Protein AF-A0A948RCA6-F1 (afdb_monomer)

Foldseek 3Di:
DDPVLVVVVVVVCCVVVNDDPADAPQCLLLLLLLVLLQPPFDNVLSVQLSVQLCVVQVDLVSLLPDDLVVSLVSSVSSPPSSVSSVLSNQQQVVCCVVPVDRDLQVLLVDDLVVQLVVQVVRRPQDNLSSLSSCVRNSVHPFDRDDPVNVVVCCVSVQDDPPQDSNNCRVSVD

Structure (mmCIF, N/CA/C/O backbone):
data_AF-A0A948RCA6-F1
#
_entry.id   AF-A0A948RCA6-F1
#
loop_
_atom_site.group_PDB
_atom_site.id
_atom_site.type_symbol
_atom_site.label_atom_id
_atom_site.label_alt_id
_atom_site.label_comp_id
_atom_site.label_asym_id
_atom_site.label_entity_id
_atom_site.label_seq_id
_atom_site.pdbx_PDB_ins_code
_atom_site.Cartn_x
_atom_site.Cartn_y
_atom_site.Cartn_z
_atom_site.occupancy
_atom_site.B_iso_or_equiv
_atom_site.auth_seq_id
_atom_site.auth_comp_id
_atom_site.auth_asym_id
_atom_site.auth_atom_id
_atom_site.pdbx_PDB_model_num
ATOM 1 N N . MET A 1 1 ? 12.976 3.803 -25.195 1.00 70.69 1 MET A N 1
ATOM 2 C CA . MET A 1 1 ? 13.597 2.462 -25.137 1.00 70.69 1 MET A CA 1
ATOM 3 C C . MET A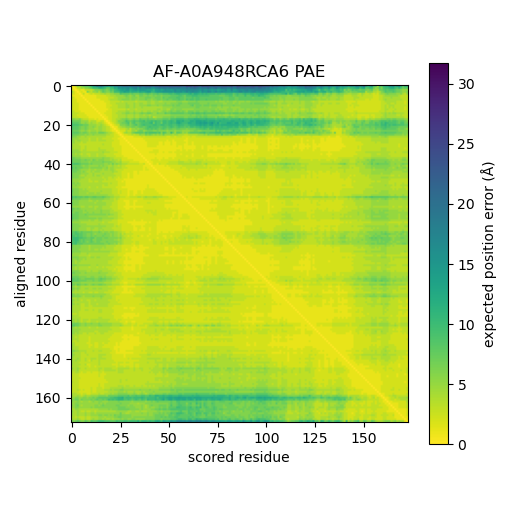 1 1 ? 12.570 1.443 -25.614 1.00 70.69 1 MET A C 1
ATOM 5 O O . MET A 1 1 ? 11.414 1.594 -25.249 1.00 70.69 1 MET A O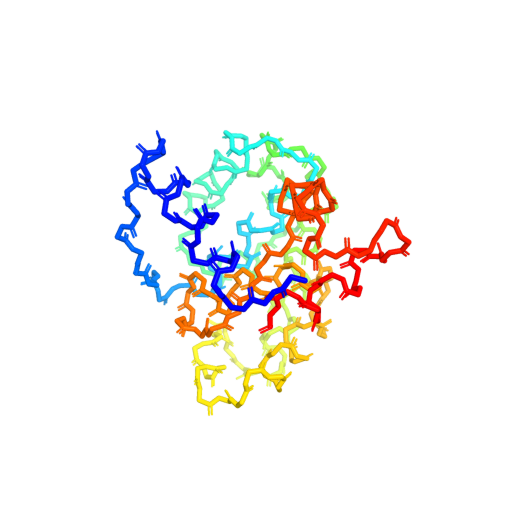 1
ATOM 9 N N . GLY A 1 2 ? 12.940 0.493 -26.478 1.00 80.44 2 GLY A N 1
ATOM 10 C CA . GLY A 1 2 ? 12.022 -0.557 -26.953 1.00 80.44 2 GLY A CA 1
ATOM 11 C C . GLY A 1 2 ? 12.010 -1.789 -26.039 1.00 80.44 2 GLY A C 1
ATOM 12 O O . GLY A 1 2 ? 12.817 -1.871 -25.114 1.00 80.44 2 GLY A O 1
ATOM 13 N N . LYS A 1 3 ? 11.144 -2.767 -26.335 1.00 80.06 3 LYS A N 1
ATOM 14 C CA . LYS A 1 3 ? 10.971 -4.010 -25.554 1.00 80.06 3 LYS A CA 1
ATOM 15 C C . LYS A 1 3 ? 12.291 -4.751 -25.277 1.00 80.06 3 LYS A C 1
ATOM 17 O O . LYS A 1 3 ? 12.555 -5.106 -24.136 1.00 80.06 3 LYS A O 1
ATOM 22 N N . ALA A 1 4 ? 13.166 -4.852 -26.279 1.00 82.38 4 ALA A N 1
ATOM 23 C CA . ALA A 1 4 ? 14.487 -5.473 -26.140 1.00 82.38 4 ALA A CA 1
ATOM 24 C C . ALA A 1 4 ? 15.379 -4.796 -25.077 1.00 82.38 4 ALA A C 1
ATOM 26 O O . ALA A 1 4 ? 16.152 -5.458 -24.396 1.00 82.38 4 ALA A O 1
ATOM 27 N N . GLY A 1 5 ? 15.260 -3.475 -24.892 1.00 89.44 5 GLY A N 1
ATOM 28 C CA . GLY A 1 5 ? 16.010 -2.764 -23.852 1.00 89.44 5 GLY A CA 1
ATOM 29 C C . GLY A 1 5 ? 15.507 -3.081 -22.441 1.00 89.44 5 GLY A C 1
ATOM 30 O O . GLY A 1 5 ? 16.306 -3.201 -21.518 1.00 89.44 5 GLY A O 1
ATOM 31 N N . ILE A 1 6 ? 14.195 -3.275 -22.283 1.00 90.75 6 ILE A N 1
ATOM 32 C CA . ILE A 1 6 ? 13.590 -3.680 -21.007 1.00 90.75 6 ILE A CA 1
ATOM 33 C C . ILE A 1 6 ? 14.028 -5.101 -20.644 1.00 90.75 6 ILE A C 1
ATOM 35 O O . ILE A 1 6 ? 14.404 -5.342 -19.502 1.00 90.75 6 ILE A O 1
ATOM 39 N N . GLU A 1 7 ? 14.046 -6.021 -21.608 1.00 92.69 7 GLU A N 1
ATOM 40 C CA . GLU A 1 7 ? 14.495 -7.404 -21.394 1.00 92.69 7 GLU A CA 1
ATOM 41 C C . GLU A 1 7 ? 15.950 -7.469 -20.904 1.00 92.69 7 GLU A C 1
ATOM 43 O O . GLU A 1 7 ? 16.247 -8.218 -19.976 1.00 92.69 7 GLU A O 1
ATOM 48 N N . ILE A 1 8 ? 16.838 -6.621 -21.439 1.00 94.94 8 ILE A N 1
ATOM 49 C CA . ILE A 1 8 ? 18.228 -6.504 -20.965 1.00 94.94 8 ILE A CA 1
ATOM 50 C C . ILE A 1 8 ? 18.280 -6.010 -19.514 1.00 94.94 8 ILE A C 1
ATOM 52 O O . ILE A 1 8 ? 19.022 -6.560 -18.702 1.00 94.94 8 ILE A O 1
ATOM 56 N N . ILE A 1 9 ? 17.489 -4.987 -19.173 1.00 93.88 9 ILE A N 1
ATOM 57 C CA . ILE A 1 9 ? 17.425 -4.457 -17.803 1.00 93.88 9 ILE A CA 1
ATOM 58 C C . ILE A 1 9 ? 16.924 -5.536 -16.840 1.00 93.88 9 ILE A C 1
ATOM 60 O O . ILE A 1 9 ? 17.528 -5.742 -15.790 1.00 93.88 9 ILE A O 1
ATOM 64 N N . LEU A 1 10 ? 15.850 -6.244 -17.195 1.00 92.69 10 LEU A N 1
ATOM 65 C CA . LEU A 1 10 ? 15.296 -7.316 -16.371 1.00 92.69 10 LEU A CA 1
ATOM 66 C C . LEU A 1 10 ? 16.299 -8.457 -16.186 1.00 92.69 10 LEU A C 1
ATOM 68 O O . LEU A 1 10 ? 16.499 -8.898 -15.058 1.00 92.69 10 LEU A O 1
ATOM 72 N N . ALA A 1 11 ? 16.976 -8.889 -17.253 1.00 94.88 11 ALA A N 1
ATOM 73 C CA . ALA A 1 11 ? 18.007 -9.921 -17.172 1.00 94.88 11 ALA A CA 1
ATOM 74 C C . ALA A 1 11 ? 19.168 -9.503 -16.255 1.00 94.88 11 ALA A C 1
ATOM 76 O O . ALA A 1 11 ? 19.615 -10.303 -15.436 1.00 94.88 11 ALA A O 1
ATOM 77 N N . ALA A 1 12 ? 19.615 -8.246 -16.338 1.00 95.75 12 ALA A N 1
ATOM 78 C CA . ALA A 1 12 ? 20.656 -7.720 -15.459 1.00 95.75 12 ALA A CA 1
ATOM 79 C C . ALA A 1 12 ? 20.206 -7.673 -13.988 1.00 95.75 12 ALA A C 1
ATOM 81 O O . ALA A 1 12 ? 20.949 -8.095 -13.106 1.00 95.75 12 ALA A O 1
ATOM 82 N N . LEU A 1 13 ? 18.977 -7.216 -13.717 1.00 94.62 13 LEU A N 1
ATOM 83 C CA . LEU A 1 13 ? 18.418 -7.192 -12.361 1.00 94.62 13 LEU A CA 1
ATOM 84 C C . LEU A 1 13 ? 18.268 -8.603 -11.778 1.00 94.62 13 LEU A C 1
ATOM 86 O O . LEU A 1 13 ? 18.592 -8.809 -10.614 1.00 94.62 13 LEU A O 1
ATOM 90 N N . ILE A 1 14 ? 17.806 -9.568 -12.576 1.00 95.25 14 ILE A N 1
ATOM 91 C CA . ILE A 1 14 ? 17.682 -10.973 -12.162 1.00 95.25 14 ILE A CA 1
ATOM 92 C C . ILE A 1 14 ? 19.063 -11.589 -11.913 1.00 95.25 14 ILE A C 1
ATOM 94 O O . ILE A 1 14 ? 19.225 -12.335 -10.952 1.00 95.25 14 ILE A O 1
ATOM 98 N N . GLY A 1 15 ? 20.057 -11.276 -12.748 1.00 97.12 15 GLY A N 1
ATOM 99 C CA . GLY A 1 15 ? 21.429 -11.752 -12.571 1.00 97.12 15 GLY A CA 1
ATOM 100 C C . GLY A 1 15 ? 22.084 -11.240 -11.286 1.00 97.12 15 GLY A C 1
ATOM 101 O O . GLY A 1 15 ? 22.782 -11.999 -10.624 1.00 97.12 15 GLY A O 1
ATOM 102 N N . GLU A 1 16 ? 21.825 -9.983 -10.915 1.00 96.94 16 GLU A N 1
ATOM 103 C CA . GLU A 1 16 ? 22.412 -9.345 -9.728 1.00 96.94 16 GLU A CA 1
ATOM 104 C C . GLU A 1 16 ? 21.657 -9.680 -8.431 1.00 96.94 16 GLU A C 1
ATOM 106 O O . GLU A 1 16 ? 22.264 -9.999 -7.412 1.00 96.94 16 GLU A O 1
ATOM 111 N N . TYR A 1 17 ? 20.322 -9.601 -8.450 1.00 95.19 17 TYR A N 1
ATOM 112 C CA . TYR A 1 17 ? 19.488 -9.713 -7.245 1.00 95.19 17 TYR A CA 1
ATOM 113 C C . TYR A 1 17 ? 18.799 -11.072 -7.092 1.00 95.19 17 TYR A C 1
ATOM 115 O O . TYR A 1 17 ? 18.127 -11.312 -6.086 1.00 95.19 17 TYR A O 1
ATOM 123 N N . GLY A 1 18 ? 18.959 -11.957 -8.075 1.00 94.38 18 GLY A N 1
ATOM 124 C CA . GLY A 1 18 ? 18.250 -13.224 -8.158 1.00 94.38 18 GLY A CA 1
ATOM 125 C C . GLY A 1 18 ? 16.837 -13.082 -8.728 1.00 94.38 18 GLY A C 1
ATOM 126 O O . GLY A 1 18 ? 16.195 -12.028 -8.676 1.00 94.38 18 GLY A O 1
ATOM 127 N N . GLY A 1 19 ? 16.331 -14.188 -9.272 1.00 89.06 19 GLY A N 1
ATOM 128 C CA . GLY A 1 19 ? 14.923 -14.306 -9.635 1.00 89.06 19 GLY A CA 1
ATOM 129 C C . GLY A 1 19 ? 14.037 -14.277 -8.390 1.00 89.06 19 GLY A C 1
ATOM 130 O O . GLY A 1 19 ? 14.377 -14.851 -7.355 1.00 89.06 19 GLY A O 1
ATOM 131 N N . ARG A 1 20 ? 12.886 -13.615 -8.492 1.00 84.62 20 ARG A N 1
ATOM 132 C CA . ARG A 1 20 ? 11.843 -13.636 -7.463 1.00 84.62 20 ARG A CA 1
ATOM 133 C C . ARG A 1 20 ? 10.739 -14.568 -7.940 1.00 84.62 20 ARG A C 1
ATOM 135 O O . ARG A 1 20 ? 10.100 -14.265 -8.943 1.00 84.62 20 ARG A O 1
ATOM 142 N N . ASP A 1 21 ? 10.517 -15.665 -7.225 1.00 85.50 21 ASP A N 1
ATOM 143 C CA . ASP A 1 21 ? 9.271 -16.416 -7.363 1.00 85.50 21 ASP A CA 1
ATOM 144 C C . ASP A 1 21 ? 8.189 -15.634 -6.615 1.00 85.50 21 ASP A C 1
ATOM 146 O O . ASP A 1 21 ? 8.206 -15.535 -5.385 1.00 85.50 21 ASP A O 1
ATOM 150 N N . TRP A 1 22 ? 7.350 -14.933 -7.372 1.00 86.00 22 TRP A N 1
ATOM 151 C CA . TRP A 1 22 ? 6.315 -14.068 -6.830 1.00 86.00 22 TRP A CA 1
ATOM 152 C C . TRP A 1 22 ? 4.958 -14.756 -6.957 1.00 86.00 22 TRP A C 1
ATOM 154 O O . TRP A 1 22 ? 4.572 -15.187 -8.042 1.00 86.00 22 TRP A O 1
ATOM 164 N N . GLN A 1 23 ? 4.224 -14.801 -5.847 1.00 87.44 23 GLN A N 1
ATOM 165 C CA . GLN A 1 23 ? 2.841 -15.257 -5.792 1.00 87.44 23 GLN A CA 1
ATOM 166 C C . GLN A 1 23 ? 2.014 -14.253 -4.983 1.00 87.44 23 GLN A C 1
ATOM 168 O O . GLN A 1 23 ? 2.548 -13.664 -4.035 1.00 87.44 23 GLN A O 1
ATOM 173 N N . PRO A 1 24 ? 0.742 -14.024 -5.350 1.00 90.62 24 PRO A N 1
ATOM 174 C CA . PRO A 1 24 ? -0.137 -13.199 -4.542 1.00 90.62 24 PRO A CA 1
ATOM 175 C C . PRO A 1 24 ? -0.457 -13.887 -3.207 1.00 90.62 24 PRO A C 1
ATOM 177 O O . PRO A 1 24 ? -0.625 -15.103 -3.162 1.00 90.62 24 PRO A O 1
ATOM 180 N N . ASP A 1 25 ? -0.559 -13.110 -2.129 1.00 89.62 25 ASP A N 1
ATOM 181 C CA . ASP A 1 25 ? -0.857 -13.624 -0.779 1.00 89.62 25 ASP A CA 1
ATOM 182 C C . ASP A 1 25 ? -2.358 -13.822 -0.491 1.00 89.62 25 ASP A C 1
ATOM 184 O O . ASP A 1 25 ? -2.722 -14.298 0.582 1.00 89.62 25 ASP A O 1
ATOM 188 N N . ASP A 1 26 ? -3.225 -13.464 -1.444 1.00 92.19 26 ASP A N 1
ATOM 189 C CA . ASP A 1 26 ? -4.688 -13.522 -1.347 1.00 92.19 26 ASP A CA 1
ATOM 190 C C . ASP A 1 26 ? -5.301 -12.775 -0.139 1.00 92.19 26 ASP A C 1
ATOM 192 O O . ASP A 1 26 ? -6.469 -12.992 0.199 1.00 92.19 26 ASP A O 1
ATOM 196 N N . ASP A 1 27 ? -4.568 -11.820 0.451 1.00 96.00 27 ASP A N 1
ATOM 197 C CA . ASP A 1 27 ? -5.024 -10.995 1.578 1.00 96.00 27 ASP A CA 1
ATOM 198 C C . ASP A 1 27 ? -4.942 -9.482 1.276 1.00 96.00 27 ASP A C 1
AT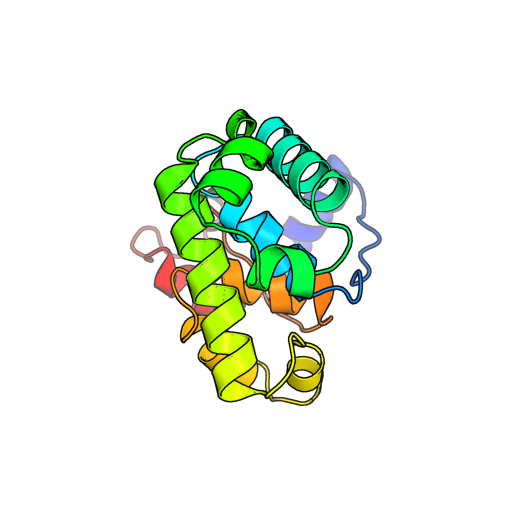OM 200 O O . ASP A 1 27 ? -4.092 -8.739 1.788 1.00 96.00 27 ASP A O 1
ATOM 204 N N . PRO A 1 28 ? -5.860 -8.968 0.436 1.00 97.38 28 PRO A N 1
ATOM 205 C CA . PRO A 1 28 ? -5.830 -7.575 -0.000 1.00 97.38 28 PRO A CA 1
ATOM 206 C C . PRO A 1 28 ? -6.078 -6.560 1.120 1.00 97.38 28 PRO A C 1
ATOM 208 O O . PRO A 1 28 ? -5.641 -5.413 0.996 1.00 97.38 28 PRO A O 1
ATOM 211 N N . LEU A 1 29 ? -6.763 -6.940 2.206 1.00 97.25 29 LEU A N 1
ATOM 212 C CA . LEU A 1 29 ? -6.941 -6.053 3.357 1.00 97.25 29 LEU A CA 1
ATOM 213 C C . LEU A 1 29 ? -5.639 -5.911 4.136 1.00 97.25 29 LEU A C 1
ATOM 215 O O . LEU A 1 29 ? -5.235 -4.779 4.410 1.00 97.25 29 LEU A O 1
ATOM 219 N N . SER A 1 30 ? -4.945 -7.018 4.417 1.00 97.31 30 SER A N 1
ATOM 220 C CA . SER A 1 30 ? -3.616 -6.967 5.027 1.00 97.31 30 SER A CA 1
ATOM 221 C C . SER A 1 30 ? -2.665 -6.110 4.209 1.00 97.31 30 SER A C 1
ATOM 223 O O . SER A 1 30 ? -2.065 -5.187 4.760 1.00 97.31 30 SER A O 1
ATOM 225 N N . THR A 1 31 ? -2.581 -6.319 2.894 1.00 97.12 31 THR A N 1
ATOM 226 C CA . THR A 1 31 ? -1.715 -5.504 2.027 1.00 97.12 31 THR A CA 1
ATOM 227 C C . THR A 1 31 ? -2.100 -4.028 2.038 1.00 97.12 31 THR A C 1
ATOM 229 O O . THR A 1 31 ? -1.228 -3.151 2.092 1.00 97.12 31 THR A O 1
ATOM 232 N N . LEU A 1 32 ? -3.395 -3.709 2.056 1.00 97.81 32 LEU A N 1
ATOM 233 C CA . LEU A 1 32 ? -3.857 -2.327 2.156 1.00 97.81 32 LEU A CA 1
ATOM 234 C C . LEU A 1 32 ? -3.444 -1.674 3.487 1.00 97.81 32 LEU A C 1
ATOM 236 O O . LEU A 1 32 ? -2.938 -0.552 3.504 1.00 97.81 32 LEU A O 1
ATOM 240 N N . ILE A 1 33 ? -3.606 -2.367 4.612 1.00 97.62 33 ILE A N 1
ATOM 241 C CA . ILE A 1 33 ? -3.231 -1.817 5.919 1.00 97.62 33 ILE A CA 1
ATOM 242 C C . ILE A 1 33 ? -1.706 -1.744 6.077 1.00 97.62 33 ILE A C 1
ATOM 244 O O . ILE A 1 33 ? -1.191 -0.717 6.523 1.00 97.62 33 ILE A O 1
ATOM 248 N N . GLN A 1 34 ? -0.958 -2.759 5.636 1.00 96.88 34 GLN A N 1
ATOM 249 C CA . GLN A 1 34 ? 0.511 -2.745 5.627 1.00 96.88 34 GLN A CA 1
ATOM 250 C C . GLN A 1 34 ? 1.065 -1.565 4.824 1.00 96.88 34 GLN A C 1
ATOM 252 O O . GLN A 1 34 ? 1.997 -0.891 5.265 1.00 96.88 34 GLN A O 1
ATOM 257 N N . THR A 1 35 ? 0.469 -1.262 3.669 1.00 95.44 35 THR A N 1
ATOM 258 C CA . THR A 1 35 ? 0.892 -0.129 2.834 1.00 95.44 35 THR A CA 1
ATOM 259 C C . THR A 1 35 ? 0.550 1.228 3.445 1.00 95.44 35 THR A C 1
ATOM 261 O O . THR A 1 35 ? 1.332 2.162 3.278 1.00 95.44 35 THR A O 1
ATOM 264 N N . ILE A 1 36 ? -0.550 1.363 4.196 1.00 95.88 36 ILE A N 1
ATOM 265 C CA . ILE A 1 36 ? -0.815 2.563 5.014 1.00 95.88 36 ILE A CA 1
ATOM 266 C C . ILE A 1 36 ? 0.242 2.689 6.121 1.00 95.88 36 ILE A C 1
ATOM 268 O O . ILE A 1 36 ? 0.809 3.766 6.332 1.00 95.88 36 ILE A O 1
ATOM 272 N N . LEU A 1 37 ? 0.553 1.586 6.807 1.00 96.94 37 LEU A N 1
ATOM 273 C CA . LEU A 1 37 ? 1.548 1.561 7.878 1.00 96.94 37 LEU A CA 1
ATOM 274 C C . LEU A 1 37 ? 2.961 1.869 7.373 1.00 96.94 37 LEU A C 1
ATOM 276 O O . LEU A 1 37 ? 3.715 2.522 8.096 1.00 96.94 37 LEU A O 1
ATOM 280 N N . SER A 1 38 ? 3.297 1.491 6.136 1.00 94.62 38 SER A N 1
ATOM 281 C CA . SER A 1 38 ? 4.598 1.754 5.509 1.00 94.62 38 SER A CA 1
ATOM 282 C C . SER A 1 38 ? 4.825 3.219 5.119 1.00 94.62 38 SER A C 1
ATOM 284 O O . SER A 1 38 ? 5.945 3.601 4.789 1.00 94.62 38 SER A O 1
ATOM 286 N N . GLN A 1 39 ? 3.793 4.068 5.129 1.00 91.50 39 GLN A N 1
ATOM 287 C CA . GLN A 1 39 ? 3.946 5.474 4.750 1.00 91.50 39 GLN A CA 1
ATOM 288 C C . GLN A 1 39 ? 4.830 6.210 5.766 1.00 91.50 39 GLN A C 1
ATOM 290 O O . GLN A 1 39 ? 4.545 6.209 6.967 1.00 91.50 39 GLN A O 1
ATOM 295 N N . ASN A 1 40 ? 5.889 6.865 5.279 1.00 91.88 40 ASN A N 1
ATOM 296 C CA . ASN A 1 40 ? 6.839 7.640 6.089 1.00 91.88 40 ASN A CA 1
ATOM 297 C C . ASN A 1 40 ? 7.416 6.857 7.283 1.00 91.88 40 ASN A C 1
ATOM 299 O O . ASN A 1 40 ? 7.554 7.395 8.380 1.00 91.88 40 ASN A O 1
ATOM 303 N N . THR A 1 41 ? 7.710 5.571 7.092 1.00 93.88 41 THR A N 1
ATOM 304 C CA . THR A 1 41 ? 8.365 4.735 8.104 1.00 93.88 41 THR A CA 1
ATOM 305 C C . THR A 1 41 ? 9.268 3.704 7.433 1.00 93.88 41 THR A C 1
ATOM 307 O O . THR A 1 41 ? 9.177 3.498 6.225 1.00 93.88 41 THR A O 1
ATOM 310 N N . SER A 1 42 ? 10.163 3.080 8.196 1.00 94.44 42 SER A N 1
ATOM 311 C CA . SER A 1 42 ? 11.016 2.007 7.676 1.00 94.44 42 SER A CA 1
ATOM 312 C C . SER A 1 42 ? 10.257 0.685 7.578 1.00 94.44 42 SER A C 1
ATOM 314 O O . SER A 1 42 ? 9.383 0.414 8.400 1.00 94.44 42 SER A O 1
ATOM 316 N N . ASP A 1 43 ? 10.652 -0.181 6.645 1.00 92.94 43 ASP A N 1
ATOM 317 C CA . ASP A 1 43 ? 10.040 -1.508 6.466 1.00 92.94 43 ASP A CA 1
ATOM 318 C C . ASP A 1 43 ? 10.051 -2.344 7.757 1.00 92.94 43 ASP A C 1
ATOM 320 O O . ASP A 1 43 ? 9.087 -3.027 8.095 1.00 92.94 43 ASP A O 1
ATOM 324 N N . THR A 1 44 ? 11.126 -2.243 8.544 1.00 96.44 44 THR A N 1
ATOM 325 C CA . THR A 1 44 ? 11.219 -2.912 9.848 1.00 96.44 44 THR A CA 1
ATOM 326 C C . THR A 1 44 ? 10.144 -2.425 10.819 1.00 96.44 44 THR A C 1
ATOM 328 O O . THR A 1 44 ? 9.553 -3.228 11.541 1.00 96.44 44 THR A O 1
ATOM 331 N N . ASN A 1 45 ? 9.889 -1.117 10.860 1.00 97.50 45 ASN A N 1
ATOM 332 C CA . ASN A 1 45 ? 8.921 -0.530 11.781 1.00 97.50 45 ASN A CA 1
ATOM 333 C C . ASN A 1 45 ? 7.481 -0.724 11.308 1.00 97.50 45 ASN A C 1
ATOM 335 O O . ASN A 1 45 ? 6.618 -0.992 12.141 1.00 97.50 45 ASN A O 1
ATOM 339 N N . SER A 1 46 ? 7.213 -0.639 10.002 1.00 97.12 46 SER A N 1
ATOM 340 C CA . SER A 1 46 ? 5.883 -0.932 9.455 1.00 97.12 46 SER A CA 1
ATOM 341 C C . SER A 1 46 ? 5.488 -2.382 9.705 1.00 97.12 46 SER A C 1
ATOM 343 O O . SER A 1 46 ? 4.378 -2.626 10.171 1.00 97.12 46 SER A O 1
ATOM 345 N N . ARG A 1 47 ? 6.412 -3.331 9.495 1.00 97.62 47 ARG A N 1
ATOM 346 C CA . ARG A 1 47 ? 6.183 -4.748 9.791 1.00 97.62 47 ARG A CA 1
ATOM 347 C C . ARG A 1 47 ? 5.887 -4.976 11.272 1.00 97.62 47 ARG A C 1
ATOM 349 O O . ARG A 1 47 ? 4.874 -5.583 11.595 1.00 97.62 47 ARG A O 1
ATOM 356 N N . ARG A 1 48 ? 6.707 -4.427 12.178 1.00 98.19 48 ARG A N 1
ATOM 357 C CA . ARG A 1 48 ? 6.458 -4.524 13.631 1.00 98.19 48 ARG A CA 1
ATOM 358 C C . ARG A 1 48 ? 5.118 -3.909 14.036 1.00 98.19 48 ARG A C 1
ATOM 360 O O . ARG A 1 48 ? 4.453 -4.432 14.923 1.00 98.19 48 ARG A O 1
ATOM 367 N N . ALA A 1 49 ? 4.733 -2.787 13.427 1.00 98.44 49 ALA A N 1
ATOM 368 C CA . ALA A 1 49 ? 3.450 -2.144 13.694 1.00 98.44 49 ALA A CA 1
ATOM 369 C C . ALA A 1 49 ? 2.278 -3.017 13.230 1.00 98.44 49 ALA A C 1
ATOM 371 O O . ALA A 1 49 ? 1.298 -3.145 13.956 1.00 98.44 49 ALA A O 1
ATOM 372 N N . PHE A 1 50 ? 2.392 -3.642 12.057 1.00 98.38 50 PHE A N 1
ATOM 373 C CA . PHE A 1 50 ? 1.382 -4.559 11.540 1.00 98.38 50 PHE A CA 1
ATOM 374 C C . PHE A 1 50 ? 1.253 -5.819 12.406 1.00 98.38 50 PHE A C 1
ATOM 376 O O . PHE A 1 50 ? 0.150 -6.165 12.815 1.00 98.38 50 PHE A O 1
ATOM 383 N N . GLU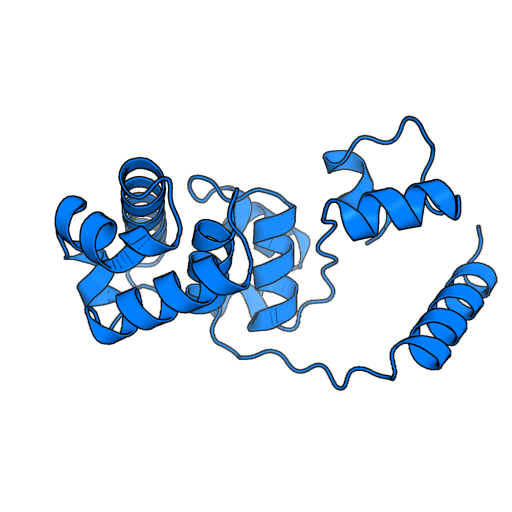 A 1 51 ? 2.374 -6.454 12.758 1.00 98.38 51 GLU A N 1
ATOM 384 C CA . GLU A 1 51 ? 2.402 -7.620 13.654 1.00 98.38 51 GLU A CA 1
ATOM 385 C C . GLU A 1 51 ? 1.742 -7.300 15.004 1.00 98.38 51 GLU A C 1
ATOM 387 O O . GLU A 1 51 ? 0.908 -8.062 15.488 1.00 98.38 51 GLU A O 1
ATOM 392 N N . SER A 1 52 ? 2.054 -6.139 15.589 1.00 98.50 52 SER A N 1
ATOM 393 C CA . SER A 1 52 ? 1.450 -5.695 16.849 1.00 98.50 52 SER A CA 1
ATOM 394 C C . SER A 1 52 ? -0.042 -5.376 16.718 1.00 98.50 52 SER A C 1
ATOM 396 O O . SER A 1 52 ? -0.803 -5.658 17.645 1.00 98.50 52 SER A O 1
ATOM 398 N N . LEU A 1 53 ? -0.470 -4.794 15.591 1.00 98.62 53 LEU A N 1
ATOM 399 C CA . LEU A 1 53 ? -1.883 -4.544 15.304 1.00 98.62 53 LEU A CA 1
ATOM 400 C C . LEU A 1 53 ? -2.654 -5.867 15.272 1.00 98.62 53 LEU A C 1
ATOM 402 O O . LEU A 1 53 ? -3.618 -6.011 16.016 1.00 98.62 53 LEU A O 1
ATOM 406 N N . MET A 1 54 ? -2.188 -6.840 14.485 1.00 98.25 54 MET A N 1
ATOM 407 C CA . MET A 1 54 ? -2.866 -8.132 14.319 1.00 98.25 54 MET A CA 1
ATOM 408 C C . MET A 1 54 ? -2.799 -9.014 15.572 1.00 98.25 54 MET A C 1
ATOM 410 O O . MET A 1 54 ? -3.714 -9.788 15.829 1.00 98.25 54 MET A O 1
ATOM 414 N N . ALA A 1 55 ? -1.756 -8.876 16.396 1.00 98.31 55 ALA A N 1
ATOM 415 C CA . ALA A 1 55 ? -1.697 -9.537 17.700 1.00 98.31 55 ALA A CA 1
ATOM 416 C C . ALA A 1 55 ? -2.699 -8.945 18.707 1.00 98.31 55 ALA A C 1
ATOM 418 O O . ALA A 1 55 ? -3.180 -9.655 19.587 1.00 98.31 55 ALA A O 1
ATOM 419 N N . THR A 1 56 ? -3.005 -7.648 18.589 1.00 98.44 56 THR A N 1
ATOM 420 C CA . THR A 1 56 ? -3.980 -6.961 19.452 1.00 98.44 56 THR A CA 1
ATOM 421 C C . THR A 1 56 ? -5.415 -7.172 18.961 1.00 98.44 56 THR A C 1
ATOM 423 O O . THR A 1 56 ? -6.328 -7.302 19.771 1.00 98.44 56 THR A O 1
ATOM 426 N N . PHE A 1 57 ? -5.607 -7.211 17.641 1.00 98.31 57 PHE A N 1
ATOM 427 C CA . PHE A 1 57 ? -6.897 -7.319 16.963 1.00 98.31 57 PHE A CA 1
ATOM 428 C C . PHE A 1 57 ? -6.840 -8.467 15.942 1.00 98.31 57 PHE A C 1
ATOM 430 O O . PHE A 1 57 ? -6.431 -8.249 14.798 1.00 98.31 57 PHE A O 1
ATOM 437 N N . PRO A 1 58 ? -7.205 -9.696 16.348 1.00 95.44 58 PRO A N 1
ATOM 438 C CA . PRO A 1 58 ? -7.057 -10.878 15.501 1.00 95.44 58 PRO A CA 1
ATOM 439 C C . PRO A 1 58 ? -7.916 -10.862 14.230 1.00 95.44 58 PRO A C 1
ATOM 441 O O . PRO A 1 58 ? -7.551 -11.519 13.256 1.00 95.44 58 PRO A O 1
ATOM 444 N N . ALA A 1 59 ? -9.034 -10.127 14.217 1.00 97.06 59 ALA A N 1
ATOM 445 C CA . ALA A 1 59 ? -9.880 -9.953 13.041 1.00 97.06 59 ALA A CA 1
ATOM 446 C C . ALA A 1 59 ? -9.980 -8.486 12.592 1.00 97.06 59 ALA A C 1
ATOM 448 O O . ALA A 1 59 ? -9.910 -7.547 13.386 1.00 97.06 59 ALA A O 1
ATOM 449 N N . TRP A 1 60 ? -10.228 -8.275 11.296 1.00 97.94 60 TRP A N 1
ATOM 450 C CA . TRP A 1 60 ? -10.438 -6.931 10.748 1.00 97.94 60 TRP A CA 1
ATOM 451 C C . TRP A 1 60 ? -11.660 -6.229 11.340 1.00 97.94 60 TRP A C 1
ATOM 453 O O . TRP A 1 60 ? -11.626 -5.011 11.514 1.00 97.94 60 TRP A O 1
ATOM 463 N N . ASP A 1 61 ? -12.702 -6.981 11.703 1.00 97.50 61 ASP A N 1
ATOM 464 C CA . ASP A 1 61 ? -13.855 -6.455 12.434 1.00 97.50 61 ASP A CA 1
ATOM 465 C C . ASP A 1 61 ? -13.460 -5.919 13.819 1.00 97.50 61 ASP A C 1
ATOM 467 O O . ASP A 1 61 ? -13.988 -4.894 14.249 1.00 97.50 61 ASP A O 1
ATOM 471 N N . ASP A 1 62 ? -12.480 -6.529 14.494 1.00 98.25 62 ASP A N 1
ATOM 472 C CA . ASP A 1 62 ? -11.976 -6.030 15.778 1.00 98.25 62 ASP A CA 1
ATOM 473 C C . ASP A 1 62 ? -11.296 -4.668 15.591 1.00 98.25 62 ASP A C 1
ATOM 475 O O . ASP A 1 62 ? -11.586 -3.722 16.323 1.00 98.25 62 ASP A O 1
ATOM 479 N N . VAL A 1 63 ? -10.461 -4.522 14.553 1.00 98.31 63 VAL A N 1
ATOM 480 C CA . VAL A 1 63 ? -9.844 -3.231 14.192 1.00 98.31 63 VAL A CA 1
ATOM 481 C C . VAL A 1 63 ? -10.917 -2.206 13.810 1.00 98.31 63 VAL A C 1
ATOM 483 O O . VAL A 1 63 ? -10.863 -1.045 14.222 1.00 98.31 63 VAL A O 1
ATOM 486 N N . ALA A 1 64 ? -11.915 -2.622 13.028 1.00 97.31 64 ALA A N 1
ATOM 487 C CA . ALA A 1 64 ? -12.999 -1.760 12.577 1.00 97.31 64 ALA A CA 1
ATOM 488 C C . ALA A 1 64 ? -13.917 -1.313 13.719 1.00 97.31 64 ALA A C 1
ATOM 490 O O . ALA A 1 64 ? -14.500 -0.236 13.609 1.00 97.31 64 ALA A O 1
ATOM 491 N N . ASN A 1 65 ? -13.993 -2.054 14.827 1.00 97.31 65 ASN A N 1
ATOM 492 C CA . ASN A 1 65 ? -14.761 -1.698 16.023 1.00 97.31 65 ASN A CA 1
ATOM 493 C C . ASN A 1 65 ? -13.924 -0.971 17.090 1.00 97.31 65 ASN A C 1
ATOM 495 O O . ASN A 1 65 ? -14.470 -0.150 17.819 1.00 97.31 65 ASN A O 1
ATOM 499 N N . ALA A 1 66 ? -12.605 -1.167 17.124 1.00 98.06 66 ALA A N 1
ATOM 500 C CA . ALA A 1 66 ? -11.707 -0.566 18.112 1.00 98.06 66 ALA A CA 1
ATOM 501 C C . ALA A 1 66 ? -11.657 0.969 18.070 1.00 98.06 66 ALA A C 1
ATOM 503 O O . ALA A 1 66 ? -11.703 1.590 17.005 1.00 98.06 66 ALA A O 1
ATOM 504 N N . GLU A 1 67 ? -11.474 1.603 19.224 1.00 97.94 67 GLU A N 1
ATOM 505 C CA . GLU A 1 67 ? -11.277 3.050 19.290 1.00 97.94 67 GLU A CA 1
ATOM 506 C C . GLU A 1 67 ? -9.970 3.460 18.600 1.00 97.94 67 GLU A C 1
ATOM 508 O O . GLU A 1 67 ? -8.945 2.777 18.692 1.00 97.94 67 GLU A O 1
ATOM 513 N N . VAL A 1 68 ? -9.968 4.628 17.948 1.00 98.00 68 VAL A N 1
ATOM 514 C CA . VAL A 1 68 ? -8.799 5.136 17.200 1.00 98.00 68 VAL A CA 1
ATOM 515 C C . VAL A 1 68 ? -7.543 5.191 18.081 1.00 98.00 68 VAL A C 1
ATOM 517 O O . VAL A 1 68 ? -6.445 4.886 17.613 1.00 98.00 68 VAL A O 1
ATOM 520 N N . GLY A 1 69 ? -7.702 5.514 19.369 1.00 98.25 69 GLY A N 1
ATOM 521 C CA . GLY A 1 69 ? -6.608 5.530 20.343 1.00 98.25 69 GLY A CA 1
ATOM 522 C C . GLY A 1 69 ? -6.019 4.146 20.646 1.00 98.25 69 GLY A C 1
ATOM 523 O O . GLY A 1 69 ? -4.809 4.031 20.835 1.00 98.25 69 GLY A O 1
ATOM 524 N N . GLN A 1 70 ? -6.832 3.084 20.636 1.00 98.44 70 GLN A N 1
ATOM 525 C CA . GLN A 1 70 ? -6.349 1.711 20.832 1.00 98.44 70 GLN A CA 1
ATOM 526 C C . GLN A 1 70 ? -5.534 1.249 19.619 1.00 98.44 70 GLN A C 1
ATOM 528 O O . GLN A 1 70 ? -4.439 0.705 19.773 1.00 98.44 70 GLN A O 1
ATOM 533 N N . ILE A 1 71 ? -6.016 1.559 18.410 1.00 98.69 71 ILE A N 1
ATOM 534 C CA . ILE A 1 71 ? -5.272 1.313 17.170 1.00 98.69 71 ILE A CA 1
ATOM 535 C C . ILE A 1 71 ? -3.944 2.079 17.213 1.00 98.69 71 ILE A C 1
ATOM 537 O O . ILE A 1 71 ? -2.890 1.469 17.044 1.00 98.69 71 ILE A O 1
ATOM 541 N N . ALA A 1 72 ? -3.969 3.384 17.518 1.00 98.56 72 ALA A N 1
ATOM 542 C CA . ALA A 1 72 ? -2.772 4.227 17.607 1.00 98.56 72 ALA A CA 1
ATOM 543 C C . ALA A 1 72 ? -1.736 3.678 18.602 1.00 98.56 72 ALA A C 1
ATOM 545 O O . ALA A 1 72 ? -0.536 3.680 18.314 1.00 98.56 72 ALA A O 1
ATOM 546 N N . ALA A 1 73 ? -2.191 3.172 19.753 1.00 98.31 73 ALA A N 1
ATOM 547 C CA . ALA A 1 73 ? -1.326 2.549 20.746 1.00 98.31 73 ALA A CA 1
ATOM 548 C C . ALA A 1 73 ? -0.648 1.278 20.207 1.00 98.31 73 ALA A C 1
ATOM 550 O O . ALA A 1 73 ? 0.563 1.132 20.381 1.00 98.31 73 ALA A O 1
ATOM 551 N N . SER A 1 74 ? -1.392 0.412 19.509 1.00 98.38 74 SER A N 1
ATOM 552 C CA . SER A 1 74 ? -0.862 -0.840 18.944 1.00 98.38 74 SER A CA 1
ATOM 553 C C . SER A 1 74 ? 0.153 -0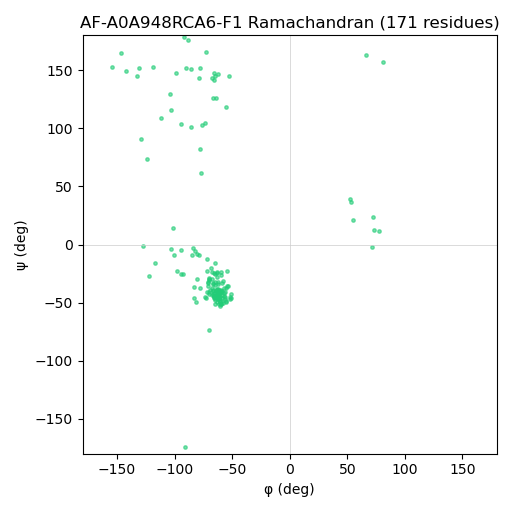.624 17.812 1.00 98.38 74 SER A C 1
ATOM 555 O O . SER A 1 74 ? 1.086 -1.406 17.665 1.00 98.38 74 SER A O 1
ATOM 557 N N . ILE A 1 75 ? 0.043 0.471 17.050 1.00 98.38 75 ILE A N 1
ATOM 558 C CA . ILE A 1 75 ? 0.916 0.751 15.892 1.00 98.38 75 ILE A CA 1
ATOM 559 C C . ILE A 1 75 ? 2.028 1.761 16.188 1.00 98.38 75 ILE A C 1
ATOM 561 O O . ILE A 1 75 ? 2.657 2.285 15.265 1.00 98.38 75 ILE A O 1
ATOM 565 N N . ARG A 1 76 ? 2.288 2.062 17.467 1.00 96.81 76 ARG A N 1
ATOM 566 C CA . ARG A 1 76 ? 3.210 3.132 17.890 1.00 96.81 76 ARG A CA 1
ATOM 567 C C . ARG A 1 76 ? 4.604 3.020 17.262 1.00 96.81 76 ARG A C 1
ATOM 569 O O . ARG A 1 76 ? 5.205 4.039 16.926 1.00 96.81 76 ARG A O 1
ATOM 576 N N . SER A 1 77 ? 5.099 1.798 17.063 1.00 96.44 77 SER A N 1
ATOM 577 C CA . SER A 1 77 ? 6.395 1.514 16.429 1.00 96.44 77 SER A CA 1
ATOM 578 C C . SER A 1 77 ? 6.509 2.046 14.994 1.00 96.44 77 SER A C 1
ATOM 580 O O . SER A 1 77 ? 7.610 2.369 14.556 1.00 96.44 77 SER A O 1
ATOM 582 N N . GLY A 1 78 ? 5.390 2.193 14.279 1.00 95.19 78 GLY A N 1
ATOM 583 C CA . GLY A 1 78 ? 5.337 2.688 12.903 1.00 95.19 78 GLY A CA 1
ATOM 584 C C . GLY A 1 78 ? 5.411 4.212 12.766 1.00 95.19 78 GLY A C 1
ATOM 585 O O . GLY A 1 78 ? 5.534 4.698 11.637 1.00 95.19 78 GLY A O 1
ATOM 586 N N . GLY A 1 79 ? 5.341 4.964 13.873 1.00 95.25 79 GLY A N 1
ATOM 587 C CA . GLY A 1 79 ? 5.291 6.430 13.879 1.00 95.25 79 GLY A CA 1
ATOM 588 C C . GLY A 1 79 ? 4.004 7.002 13.268 1.00 95.25 79 GLY A C 1
ATOM 589 O O . GLY A 1 79 ? 3.276 6.312 12.556 1.00 95.25 79 GLY A O 1
ATOM 590 N N . LEU A 1 80 ? 3.717 8.283 13.536 1.00 95.75 80 LEU A N 1
ATOM 591 C CA . LEU A 1 80 ? 2.495 8.969 13.073 1.00 95.75 80 LEU A CA 1
ATOM 592 C C . LEU A 1 80 ? 1.201 8.218 13.455 1.00 95.75 80 LEU A C 1
ATOM 594 O O . LEU A 1 80 ? 0.253 8.173 12.669 1.00 95.75 80 LEU A O 1
ATOM 598 N N . GLY A 1 81 ? 1.187 7.610 14.648 1.00 95.12 81 GLY A N 1
ATOM 599 C CA . GLY A 1 81 ? 0.125 6.710 15.109 1.00 95.12 81 GLY A CA 1
ATOM 600 C C . GLY A 1 81 ? -1.267 7.319 14.988 1.00 95.12 81 GLY A C 1
ATOM 601 O O . GLY A 1 81 ? -2.129 6.687 14.394 1.00 95.12 81 GLY A O 1
ATOM 602 N N . ASP A 1 82 ? -1.450 8.565 15.433 1.00 94.56 82 ASP A N 1
ATOM 603 C CA . ASP A 1 82 ? -2.747 9.261 15.403 1.00 94.56 82 ASP A CA 1
ATOM 604 C C . ASP A 1 82 ? -3.285 9.469 13.978 1.00 94.56 82 ASP A C 1
ATOM 606 O O . ASP A 1 82 ? -4.478 9.326 13.714 1.00 94.56 82 ASP A O 1
ATOM 610 N N . ILE A 1 83 ? -2.396 9.772 13.026 1.00 96.31 83 ILE A N 1
ATOM 611 C CA . ILE A 1 83 ? -2.769 9.968 11.619 1.00 96.31 83 ILE A CA 1
ATOM 612 C C . ILE A 1 83 ? -3.092 8.618 10.974 1.00 96.31 83 ILE A C 1
ATOM 614 O O . ILE A 1 83 ? -4.078 8.489 10.244 1.00 96.31 83 ILE A O 1
ATOM 618 N N . LYS A 1 84 ? -2.247 7.608 11.210 1.00 96.69 84 LYS A N 1
ATOM 619 C CA . LYS A 1 84 ? -2.390 6.284 10.595 1.00 96.69 84 LYS A CA 1
ATOM 620 C C . LYS A 1 84 ? -3.597 5.533 11.149 1.00 96.69 84 LYS A C 1
ATOM 622 O O . LYS A 1 84 ? -4.330 4.949 10.361 1.00 96.69 84 LYS A O 1
ATOM 627 N N . SER A 1 85 ? -3.856 5.592 12.453 1.00 97.81 85 SER A N 1
ATOM 628 C CA . SER A 1 85 ? -5.019 4.948 13.072 1.00 97.81 85 SER A CA 1
ATOM 629 C C . SER A 1 85 ? -6.334 5.529 12.553 1.00 97.81 85 SER A C 1
ATOM 631 O O . SER A 1 85 ? -7.222 4.772 12.158 1.00 97.81 85 SER A O 1
ATOM 633 N N . GLY A 1 86 ? -6.431 6.860 12.452 1.00 97.50 86 GLY A N 1
ATOM 634 C CA . GLY A 1 86 ? -7.575 7.529 11.835 1.00 97.50 86 GLY A CA 1
ATOM 635 C C . GLY A 1 86 ? -7.772 7.097 10.380 1.00 97.50 86 GLY A C 1
ATOM 636 O O . GLY A 1 86 ? -8.888 6.768 9.978 1.00 97.50 86 GLY A O 1
ATOM 637 N N . ARG A 1 87 ? -6.683 7.007 9.603 1.00 97.38 87 ARG A N 1
ATOM 638 C CA . ARG A 1 87 ? -6.721 6.537 8.209 1.00 97.38 87 ARG A CA 1
ATOM 639 C C . ARG A 1 87 ? -7.221 5.099 8.087 1.00 97.38 87 ARG A C 1
ATOM 641 O O . ARG A 1 87 ? -8.064 4.826 7.237 1.00 97.38 87 ARG A O 1
ATOM 648 N N . ILE A 1 88 ? -6.710 4.198 8.926 1.00 97.94 88 ILE A N 1
ATOM 649 C CA . ILE A 1 88 ? -7.109 2.785 8.962 1.00 97.94 88 ILE A CA 1
ATOM 650 C C . ILE A 1 88 ? -8.606 2.689 9.257 1.00 97.94 88 ILE A C 1
ATOM 652 O O . ILE A 1 88 ? -9.340 2.079 8.483 1.00 97.94 88 ILE A O 1
ATOM 656 N N . LYS A 1 89 ? -9.081 3.368 10.309 1.00 97.69 89 LYS A N 1
ATOM 657 C CA . LYS A 1 89 ? -10.497 3.365 10.702 1.00 97.69 89 LYS A CA 1
ATOM 658 C C . LYS A 1 89 ? -11.404 3.885 9.581 1.00 97.69 89 LYS A C 1
ATOM 660 O O . LYS A 1 89 ? -12.404 3.251 9.259 1.00 97.69 89 LYS A O 1
ATOM 665 N N . GLN A 1 90 ? -11.038 5.004 8.952 1.00 98.06 90 GLN A N 1
ATOM 666 C CA . GLN A 1 90 ? -11.783 5.571 7.822 1.00 98.06 90 GLN A CA 1
ATOM 667 C C . GLN A 1 90 ? -11.806 4.628 6.614 1.00 98.06 90 GLN A C 1
ATOM 669 O O . GLN A 1 90 ? -12.841 4.476 5.973 1.00 98.06 90 GLN A O 1
ATOM 674 N N . THR A 1 91 ? -10.680 3.977 6.316 1.00 98.06 91 THR A N 1
ATOM 675 C CA . THR A 1 91 ? -10.558 3.035 5.197 1.00 98.06 91 THR A CA 1
ATOM 676 C C . THR A 1 91 ? -11.440 1.809 5.405 1.00 98.06 91 THR A C 1
ATOM 678 O O . THR A 1 91 ? -12.245 1.490 4.533 1.00 98.06 91 THR A O 1
ATOM 681 N N . LEU A 1 92 ? -11.346 1.157 6.568 1.00 97.94 92 LEU A N 1
ATOM 682 C CA . LEU A 1 92 ? -12.178 -0.004 6.899 1.00 97.94 92 LEU A CA 1
ATOM 683 C C . LEU A 1 92 ? -13.665 0.368 6.931 1.00 97.94 92 LEU A C 1
ATOM 685 O O . LEU A 1 92 ? -14.485 -0.333 6.344 1.00 97.94 92 LEU A O 1
ATOM 689 N N . GLY A 1 93 ? -14.008 1.509 7.536 1.00 97.88 93 GLY A N 1
ATOM 690 C CA . GLY A 1 93 ? -15.380 2.015 7.561 1.00 97.88 93 GLY A CA 1
ATOM 691 C C . GLY A 1 93 ? -15.946 2.271 6.163 1.00 97.88 93 GLY A C 1
ATOM 692 O O . GLY A 1 93 ? -17.092 1.920 5.892 1.00 97.88 93 GLY A O 1
ATOM 693 N N . GLU A 1 94 ? -15.147 2.819 5.245 1.00 98.12 94 GLU A N 1
ATOM 694 C CA . GLU A 1 94 ? -15.577 3.067 3.867 1.00 98.12 94 GLU A CA 1
ATOM 695 C C . GLU A 1 94 ? -15.778 1.769 3.071 1.00 98.12 94 GLU A C 1
ATOM 697 O O . GLU A 1 94 ? -16.749 1.651 2.319 1.00 98.12 94 GLU A O 1
ATOM 702 N N . ILE A 1 95 ? -14.912 0.768 3.268 1.00 98.19 95 ILE A N 1
ATOM 703 C CA . ILE A 1 95 ? -15.083 -0.570 2.681 1.00 98.19 95 ILE A CA 1
ATOM 704 C C . ILE A 1 95 ? -16.379 -1.197 3.203 1.00 98.19 95 ILE A C 1
ATOM 706 O O . ILE A 1 95 ? -17.236 -1.585 2.405 1.00 98.19 95 ILE A O 1
ATOM 710 N N . GLN A 1 96 ? -16.564 -1.214 4.526 1.00 97.62 96 GLN A N 1
ATOM 711 C CA . GLN A 1 96 ? -17.760 -1.746 5.177 1.00 97.62 96 GLN A CA 1
ATOM 712 C C . GLN A 1 96 ? -19.029 -1.049 4.672 1.00 97.62 96 GLN A C 1
ATOM 714 O O . GLN A 1 96 ? -20.002 -1.713 4.325 1.00 97.62 96 GLN A O 1
ATOM 719 N N . ARG A 1 97 ? -19.014 0.283 4.544 1.00 97.62 97 ARG A N 1
ATOM 720 C CA . ARG A 1 97 ? -20.148 1.069 4.036 1.00 97.62 97 ARG A CA 1
ATOM 721 C C . ARG A 1 97 ? -20.508 0.716 2.592 1.00 97.62 97 ARG A C 1
ATOM 723 O O . ARG A 1 97 ? -21.685 0.664 2.251 1.00 97.62 97 ARG A O 1
ATOM 730 N N . ARG A 1 98 ? -19.511 0.506 1.729 1.00 97.12 98 ARG A N 1
ATOM 731 C CA . ARG A 1 98 ? -19.719 0.217 0.298 1.00 97.12 98 ARG A CA 1
ATOM 732 C C . ARG A 1 98 ? -20.069 -1.239 0.012 1.00 97.12 98 ARG A C 1
ATOM 734 O O . ARG A 1 98 ? -20.705 -1.511 -1.003 1.00 97.12 98 ARG A O 1
ATOM 741 N N . ARG A 1 99 ? -19.588 -2.171 0.838 1.00 96.12 99 ARG A N 1
ATOM 742 C CA . ARG A 1 99 ? -19.635 -3.619 0.568 1.00 96.12 99 ARG A CA 1
ATOM 743 C C . ARG A 1 99 ? -20.473 -4.412 1.564 1.00 96.12 99 ARG A C 1
ATOM 745 O O . ARG A 1 99 ? -20.789 -5.561 1.285 1.00 96.12 99 ARG A O 1
ATOM 752 N N . GLY A 1 100 ? -20.807 -3.833 2.715 1.00 96.19 100 GLY A N 1
ATOM 753 C CA . GLY A 1 100 ? -21.479 -4.518 3.823 1.00 96.19 100 GLY A CA 1
ATOM 754 C C . GLY A 1 100 ? -20.597 -5.519 4.578 1.00 96.19 100 GLY A C 1
ATOM 755 O O . GLY A 1 100 ? -21.058 -6.118 5.546 1.00 96.19 100 GLY A O 1
ATOM 756 N N . ARG A 1 101 ? -19.346 -5.712 4.147 1.00 96.06 101 ARG A N 1
ATOM 757 C CA . ARG A 1 101 ? -18.343 -6.584 4.769 1.00 96.06 101 ARG A CA 1
ATOM 758 C C . ARG A 1 101 ? -16.932 -6.111 4.427 1.00 96.06 101 ARG A C 1
ATOM 760 O O . ARG A 1 101 ? -16.717 -5.523 3.363 1.00 96.06 101 ARG A O 1
ATOM 767 N N . LEU A 1 102 ? -15.977 -6.411 5.300 1.00 97.12 102 LEU A N 1
ATOM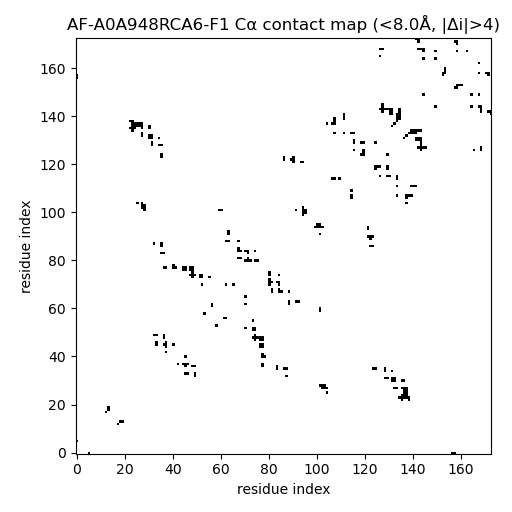 768 C CA . LEU A 1 102 ? -14.558 -6.130 5.103 1.00 97.12 102 LEU A CA 1
ATOM 769 C C . LEU A 1 102 ? -13.953 -7.164 4.143 1.00 97.12 102 LEU A C 1
ATOM 771 O O . LEU A 1 102 ? -13.347 -8.147 4.552 1.00 97.12 102 LEU A O 1
ATOM 775 N N . GLU A 1 103 ? -14.125 -6.938 2.841 1.00 94.38 103 GLU A N 1
ATOM 776 C CA . GLU A 1 103 ? -13.511 -7.751 1.790 1.00 94.38 103 GLU A CA 1
ATOM 777 C C . GLU A 1 103 ? -13.078 -6.888 0.600 1.00 94.38 103 GLU A C 1
ATOM 779 O O . GLU A 1 103 ? -13.743 -5.910 0.248 1.00 94.38 103 GLU A O 1
ATOM 784 N N . LEU A 1 104 ? -12.013 -7.308 -0.086 1.00 97.69 104 LEU A N 1
ATOM 785 C CA . LEU A 1 104 ? -11.560 -6.688 -1.338 1.00 97.69 104 LEU A CA 1
ATOM 786 C C . LEU A 1 104 ? -11.368 -7.697 -2.483 1.00 97.69 104 LEU A C 1
ATOM 788 O O . LEU A 1 104 ? -11.074 -7.299 -3.604 1.00 97.69 104 LEU A O 1
ATOM 792 N N . ASN A 1 105 ? -11.594 -8.995 -2.248 1.00 96.56 105 ASN A N 1
ATOM 793 C CA . ASN A 1 105 ? -11.366 -10.046 -3.250 1.00 96.56 105 ASN A CA 1
ATOM 794 C C . ASN A 1 105 ? -12.251 -9.923 -4.499 1.00 96.56 105 ASN A C 1
ATOM 796 O O . ASN A 1 105 ? -11.860 -10.379 -5.571 1.00 96.56 105 ASN A O 1
ATOM 800 N N . PHE A 1 106 ? -13.406 -9.255 -4.402 1.00 96.44 106 PHE A N 1
ATOM 801 C CA . PHE A 1 106 ? -14.262 -8.980 -5.562 1.00 96.44 106 PHE A CA 1
ATOM 802 C C . PHE A 1 106 ? -13.548 -8.150 -6.645 1.00 96.44 106 PHE A C 1
ATOM 804 O O . PHE A 1 106 ? -13.913 -8.237 -7.814 1.00 96.44 106 PHE A O 1
ATOM 811 N N . LEU A 1 107 ? -12.516 -7.382 -6.274 1.00 97.69 107 LEU A N 1
ATOM 812 C CA . LEU A 1 107 ? -11.724 -6.586 -7.210 1.00 97.69 107 LEU A CA 1
ATOM 813 C C . LEU A 1 107 ? -10.979 -7.453 -8.236 1.00 97.69 107 LEU A C 1
ATOM 815 O O . LEU A 1 107 ? -10.738 -6.978 -9.340 1.00 97.69 107 LEU A O 1
ATOM 819 N N . LYS A 1 108 ? -10.685 -8.730 -7.927 1.00 95.75 108 LYS A N 1
ATOM 820 C CA . LYS A 1 108 ? -10.053 -9.667 -8.879 1.00 95.75 108 LYS A CA 1
ATOM 821 C C . LYS A 1 108 ? -10.865 -9.849 -10.161 1.00 95.75 108 LYS A C 1
ATOM 823 O O . LYS A 1 108 ? -10.291 -10.105 -11.213 1.00 95.75 108 LYS A O 1
ATOM 828 N N . ALA A 1 109 ? -12.191 -9.744 -10.062 1.00 96.12 109 ALA A N 1
ATOM 829 C CA . ALA A 1 109 ? -13.104 -9.940 -11.183 1.00 96.12 109 ALA A CA 1
ATOM 830 C C . ALA A 1 109 ? -13.299 -8.675 -12.036 1.00 96.12 109 ALA A C 1
ATOM 832 O O . ALA A 1 109 ? -13.935 -8.747 -13.086 1.00 96.12 109 ALA A O 1
ATOM 833 N N . LEU A 1 110 ? -12.794 -7.523 -11.587 1.00 97.56 110 LEU A N 1
ATOM 834 C CA . LEU A 1 110 ? -12.927 -6.262 -12.309 1.00 97.56 110 LEU A CA 1
ATOM 83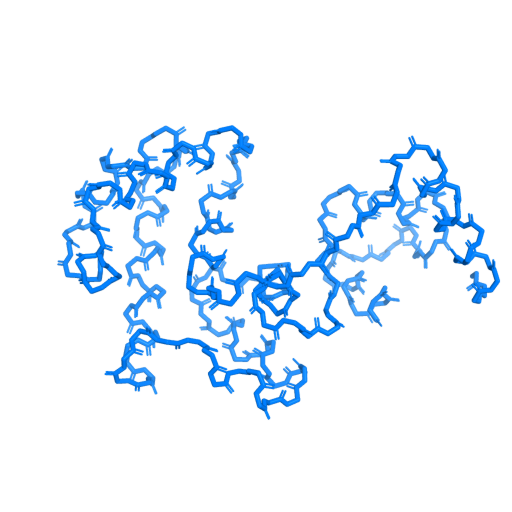5 C C . LEU A 1 110 ? -11.750 -6.047 -13.271 1.00 97.56 110 LEU A C 1
ATOM 837 O O . LEU A 1 110 ? -10.632 -6.491 -12.984 1.00 97.56 110 LEU A O 1
ATOM 841 N N . PRO A 1 111 ? -11.959 -5.301 -14.372 1.00 97.69 111 PRO A N 1
ATOM 842 C CA . PRO A 1 111 ? -10.863 -4.755 -15.163 1.00 97.69 111 PRO A CA 1
ATOM 843 C C . PRO A 1 111 ? -9.876 -3.971 -14.287 1.00 97.69 111 PRO A C 1
ATOM 845 O O . PRO A 1 111 ? -10.282 -3.291 -13.342 1.00 97.69 111 PRO A O 1
ATOM 848 N N . LEU A 1 112 ? -8.583 -4.039 -14.621 1.00 95.50 112 LEU A N 1
ATOM 849 C CA . LEU A 1 112 ? -7.497 -3.454 -13.821 1.00 95.50 112 LEU A CA 1
ATOM 850 C C . LEU A 1 112 ? -7.744 -1.976 -13.471 1.00 95.50 112 LEU A C 1
ATOM 852 O O . LEU A 1 112 ? -7.592 -1.575 -12.317 1.00 95.50 112 LEU A O 1
ATOM 856 N N . ASP A 1 113 ? -8.158 -1.175 -14.454 1.00 94.56 113 ASP A N 1
ATOM 857 C CA . ASP A 1 113 ? -8.418 0.255 -14.263 1.00 94.56 113 ASP A CA 1
ATOM 858 C C . ASP A 1 113 ? -9.615 0.511 -13.338 1.00 94.56 113 ASP A C 1
ATOM 860 O O . ASP A 1 113 ? -9.556 1.390 -12.479 1.00 94.56 113 ASP A O 1
ATOM 864 N N . GLU A 1 114 ? -10.679 -0.287 -13.444 1.00 97.69 114 GLU A N 1
ATOM 865 C CA . GLU A 1 114 ? -11.847 -0.172 -12.566 1.00 97.69 114 GLU A CA 1
ATOM 866 C C . GLU A 1 114 ? -11.502 -0.556 -11.124 1.00 97.69 114 GLU A C 1
ATOM 868 O O . GLU A 1 114 ? -11.866 0.157 -10.185 1.00 97.69 114 GLU A O 1
ATOM 873 N N . ALA A 1 115 ? -10.744 -1.641 -10.936 1.00 97.88 115 ALA A N 1
ATOM 874 C CA . ALA A 1 115 ? -10.271 -2.068 -9.623 1.00 97.88 115 ALA A CA 1
ATOM 875 C C . ALA A 1 115 ? -9.365 -1.006 -8.974 1.00 97.88 115 ALA A C 1
ATOM 877 O O . ALA A 1 115 ? -9.500 -0.687 -7.787 1.00 97.88 115 ALA A O 1
ATOM 878 N N . ARG A 1 116 ? -8.472 -0.404 -9.768 1.00 96.44 116 ARG A N 1
ATOM 879 C CA . ARG A 1 116 ? -7.589 0.685 -9.340 1.00 96.44 116 ARG A CA 1
ATOM 880 C C . ARG A 1 116 ? -8.363 1.927 -8.929 1.00 96.44 116 ARG A C 1
ATOM 882 O O . ARG A 1 116 ? -8.087 2.482 -7.864 1.00 96.44 116 ARG A O 1
ATOM 889 N N . GLU A 1 117 ? -9.307 2.378 -9.751 1.00 97.00 117 GLU A N 1
ATOM 890 C CA . GLU A 1 117 ? -10.107 3.558 -9.428 1.00 97.00 117 GLU A CA 1
ATOM 891 C C . GLU A 1 117 ? -11.013 3.313 -8.223 1.00 97.00 117 GLU A C 1
ATOM 893 O O . GLU A 1 117 ? -11.184 4.219 -7.407 1.00 97.00 117 GLU A O 1
ATOM 898 N N . TRP A 1 118 ? -11.515 2.091 -8.033 1.00 98.25 118 TRP A N 1
ATOM 899 C CA . TRP A 1 118 ? -12.241 1.733 -6.817 1.00 98.25 118 TRP A CA 1
ATOM 900 C C . TRP A 1 118 ? -11.359 1.886 -5.569 1.00 98.25 118 TRP A C 1
ATOM 902 O O . TRP A 1 118 ? -11.758 2.554 -4.614 1.00 98.25 118 TRP A O 1
ATOM 912 N N . LEU A 1 119 ? -10.136 1.340 -5.58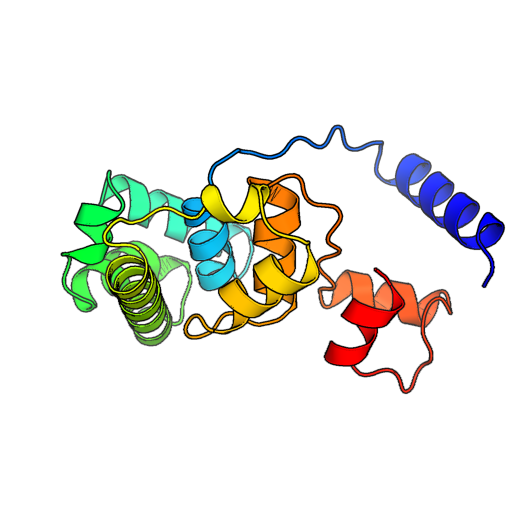8 1.00 98.06 119 LEU A N 1
ATOM 913 C CA . LEU A 1 119 ? -9.191 1.448 -4.468 1.00 98.06 119 LEU A CA 1
ATOM 914 C C . LEU A 1 119 ? -8.804 2.901 -4.182 1.00 98.06 119 LEU A C 1
ATOM 916 O O . LEU A 1 119 ? -8.757 3.302 -3.023 1.00 98.06 119 LEU A O 1
ATOM 920 N N . LYS A 1 120 ? -8.573 3.715 -5.217 1.00 96.94 120 LYS A N 1
ATOM 921 C CA . LYS A 1 120 ? -8.211 5.138 -5.076 1.00 96.94 120 LYS A CA 1
ATOM 922 C C . LYS A 1 120 ? -9.310 6.005 -4.456 1.00 96.94 120 LYS A C 1
ATOM 924 O O . LYS A 1 120 ? -9.027 7.120 -4.027 1.00 96.94 120 LYS A O 1
ATOM 929 N N . GLN A 1 121 ? -10.550 5.521 -4.400 1.00 97.38 121 GLN A N 1
ATOM 930 C CA . GLN A 1 121 ? -11.635 6.206 -3.693 1.00 97.38 121 GLN A CA 1
ATOM 931 C C . GLN A 1 121 ? -11.574 5.997 -2.173 1.00 97.38 121 GLN A C 1
ATOM 933 O O . GLN A 1 121 ? -12.316 6.656 -1.444 1.00 97.38 121 GLN A O 1
ATOM 938 N N . LEU A 1 122 ? -10.708 5.104 -1.682 1.00 97.62 122 LEU A N 1
ATOM 939 C CA . LEU A 1 122 ? -10.504 4.900 -0.254 1.00 97.62 122 LEU A CA 1
ATOM 940 C C . LEU A 1 122 ? -9.605 6.000 0.354 1.00 97.62 122 LEU A C 1
ATOM 942 O O . LEU A 1 122 ? -8.626 6.432 -0.267 1.00 97.62 122 LEU A O 1
ATOM 946 N N . PRO A 1 123 ? -9.880 6.444 1.594 1.00 93.12 123 PRO A N 1
ATOM 947 C CA . PRO A 1 123 ? -9.105 7.488 2.262 1.00 93.12 123 PRO A CA 1
ATOM 948 C C . PRO A 1 123 ? -7.602 7.181 2.358 1.00 93.12 123 PRO A C 1
ATOM 950 O O . PRO A 1 123 ? -7.170 6.255 3.034 1.00 93.12 123 PRO A O 1
ATOM 953 N N . GLY A 1 124 ? -6.768 8.022 1.739 1.00 86.62 124 GLY A N 1
ATOM 954 C CA . GLY A 1 124 ? -5.304 7.875 1.776 1.00 86.62 124 GLY A CA 1
ATOM 955 C C . GLY A 1 124 ? -4.727 6.798 0.864 1.00 86.62 124 GLY A C 1
ATOM 956 O O . GLY A 1 124 ? -3.534 6.505 0.969 1.00 86.62 124 GLY A O 1
ATOM 957 N N . VAL A 1 125 ? -5.532 6.253 -0.046 1.00 95.00 125 VAL A N 1
ATOM 958 C CA . VAL A 1 125 ? -5.081 5.298 -1.056 1.00 95.00 125 VAL A CA 1
ATOM 959 C C . VAL A 1 125 ? -4.746 6.036 -2.350 1.00 95.00 125 VAL A C 1
ATOM 961 O O . VAL A 1 125 ? -5.613 6.462 -3.103 1.00 95.00 125 VAL A O 1
ATOM 964 N N . GLY A 1 126 ? -3.447 6.202 -2.605 1.00 92.88 126 GLY A N 1
ATOM 965 C CA . GLY A 1 126 ? -2.930 6.722 -3.874 1.00 92.88 126 GLY A CA 1
ATOM 966 C C . GLY A 1 126 ? -2.609 5.617 -4.888 1.00 92.88 126 GLY A C 1
ATOM 967 O O . GLY A 1 126 ? -2.680 4.429 -4.571 1.00 92.88 126 GLY A O 1
ATOM 968 N N . ALA A 1 127 ? -2.162 6.012 -6.087 1.00 92.94 127 ALA A N 1
ATOM 969 C CA . ALA A 1 127 ? -1.844 5.097 -7.193 1.00 92.94 127 ALA A CA 1
ATOM 970 C C . ALA A 1 127 ? -0.888 3.959 -6.792 1.00 92.94 127 ALA A C 1
ATOM 972 O O . ALA A 1 127 ? -1.173 2.798 -7.069 1.00 92.94 127 ALA A O 1
ATOM 973 N N . LYS A 1 128 ? 0.192 4.265 -6.058 1.00 92.56 128 LYS A N 1
ATOM 974 C CA . LYS A 1 128 ? 1.132 3.253 -5.548 1.00 92.56 128 LYS A CA 1
ATOM 975 C C . LYS A 1 128 ? 0.469 2.245 -4.622 1.00 92.56 128 LYS A C 1
ATOM 977 O O . LYS A 1 128 ? 0.724 1.054 -4.746 1.00 92.56 128 LYS A O 1
ATO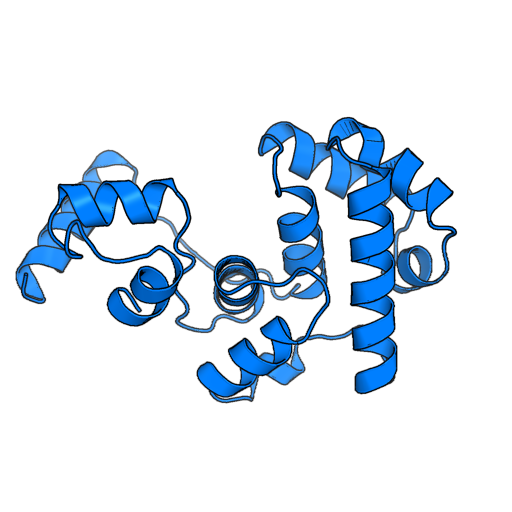M 982 N N . THR A 1 129 ? -0.359 2.720 -3.695 1.00 95.19 129 THR A N 1
ATOM 983 C CA . THR A 1 129 ? -1.034 1.848 -2.724 1.00 95.19 129 THR A CA 1
ATOM 984 C C . THR A 1 129 ? -2.024 0.932 -3.433 1.00 95.19 129 THR A C 1
ATOM 986 O O . THR A 1 129 ? -1.997 -0.273 -3.206 1.00 95.19 129 THR A O 1
ATOM 989 N N . ALA A 1 130 ? -2.812 1.478 -4.365 1.00 96.50 130 ALA A N 1
ATOM 990 C CA . ALA A 1 130 ? -3.698 0.684 -5.205 1.00 96.50 130 ALA A CA 1
ATOM 991 C C . ALA A 1 130 ? -2.916 -0.379 -5.998 1.00 96.50 130 ALA A C 1
ATOM 993 O O . ALA A 1 130 ? -3.240 -1.556 -5.896 1.00 96.50 130 ALA A O 1
ATOM 994 N N . SER A 1 131 ? -1.833 -0.004 -6.694 1.00 95.88 131 SER A N 1
ATOM 995 C CA . SER A 1 131 ? -0.989 -0.972 -7.410 1.00 95.88 131 SER A CA 1
ATOM 996 C C . SER A 1 131 ? -0.426 -2.062 -6.496 1.00 95.88 131 SER A C 1
ATOM 998 O O . SER A 1 131 ? -0.333 -3.203 -6.929 1.00 95.88 131 SER A O 1
ATOM 1000 N N . CYS A 1 132 ? -0.043 -1.744 -5.252 1.00 95.75 132 CYS A N 1
ATOM 1001 C CA . CYS A 1 132 ? 0.445 -2.754 -4.309 1.00 95.75 132 CYS A CA 1
ATOM 1002 C C . CYS A 1 132 ? -0.623 -3.807 -4.003 1.00 95.75 132 CYS A C 1
ATOM 1004 O O . CYS A 1 132 ? -0.307 -4.987 -4.049 1.00 95.75 132 CYS A O 1
ATOM 1006 N N . VAL A 1 133 ? -1.864 -3.398 -3.726 1.00 97.75 133 VAL A N 1
ATOM 1007 C CA . VAL A 1 133 ? -2.967 -4.339 -3.462 1.00 97.75 133 VAL A CA 1
ATOM 1008 C C . VAL A 1 133 ? -3.277 -5.176 -4.706 1.00 97.75 133 VAL A C 1
ATOM 1010 O O . VAL A 1 133 ? -3.395 -6.397 -4.616 1.00 97.75 133 VAL A O 1
ATOM 1013 N N . LEU A 1 134 ? -3.366 -4.526 -5.871 1.00 97.62 134 LEU A N 1
ATOM 1014 C CA . LEU A 1 134 ? -3.684 -5.174 -7.148 1.00 97.62 134 LEU A CA 1
ATOM 1015 C C . LEU A 1 134 ? -2.636 -6.220 -7.531 1.00 97.62 134 LEU A C 1
ATOM 1017 O O . LEU A 1 134 ? -2.998 -7.339 -7.883 1.00 97.62 134 LEU A O 1
ATOM 1021 N N . LEU A 1 135 ? -1.353 -5.870 -7.412 1.00 96.19 135 LEU A N 1
ATOM 1022 C CA . LEU A 1 135 ? -0.259 -6.797 -7.658 1.00 96.19 135 LEU A CA 1
ATOM 1023 C C . LEU A 1 135 ? -0.211 -7.843 -6.543 1.00 96.19 135 LEU A C 1
ATOM 1025 O O . LEU A 1 135 ? -0.637 -8.969 -6.756 1.00 96.19 135 LEU A O 1
ATOM 1029 N N . PHE A 1 136 ? 0.243 -7.467 -5.344 1.00 95.25 136 PHE A N 1
ATOM 1030 C CA . PHE A 1 136 ? 0.709 -8.405 -4.317 1.00 95.25 136 PHE A CA 1
ATOM 1031 C C . PHE A 1 136 ? -0.371 -9.285 -3.686 1.00 95.25 136 PHE A C 1
ATOM 1033 O O . PHE A 1 136 ? -0.020 -10.337 -3.170 1.00 95.25 136 PHE A O 1
ATOM 1040 N N . SER A 1 137 ? -1.650 -8.910 -3.755 1.00 96.69 137 SER A N 1
ATOM 1041 C CA . SER A 1 137 ? -2.730 -9.711 -3.155 1.00 96.69 137 SER A CA 1
ATOM 1042 C C . SER A 1 137 ? -3.800 -10.144 -4.141 1.00 96.69 137 SER A C 1
ATOM 1044 O O . SER A 1 137 ? -4.461 -11.157 -3.931 1.00 96.69 137 SER A O 1
ATOM 1046 N N . LEU A 1 138 ? -4.012 -9.382 -5.216 1.00 96.94 138 LEU A N 1
ATOM 1047 C CA . LEU A 1 138 ? -5.063 -9.690 -6.186 1.00 96.94 138 LEU A CA 1
ATOM 1048 C C . LEU A 1 138 ? -4.540 -10.383 -7.446 1.00 96.94 138 LEU A C 1
ATOM 1050 O O . LEU A 1 138 ? -5.349 -10.870 -8.234 1.00 96.94 138 LEU A O 1
ATOM 1054 N N . GLY A 1 139 ? -3.221 -10.475 -7.628 1.00 95.50 139 GLY A N 1
ATOM 1055 C CA . GLY A 1 139 ? -2.627 -11.181 -8.760 1.00 95.50 139 GLY A CA 1
ATOM 1056 C C . GLY A 1 139 ? -2.756 -10.443 -10.097 1.00 95.50 139 GLY A C 1
ATOM 1057 O O . GLY A 1 139 ? -2.543 -11.040 -11.150 1.00 95.50 139 GLY A O 1
ATOM 1058 N N . GLN A 1 140 ? -3.147 -9.169 -10.082 1.00 95.69 140 GLN A N 1
ATOM 1059 C CA . GLN A 1 140 ? -3.368 -8.381 -11.291 1.00 95.69 140 GLN A CA 1
ATOM 1060 C C . GLN A 1 140 ? -2.056 -7.744 -11.783 1.00 95.69 140 GLN A C 1
ATOM 1062 O O . GLN A 1 140 ? -1.181 -7.439 -10.969 1.00 95.69 140 GLN A O 1
ATOM 1067 N N . PRO A 1 141 ? -1.899 -7.508 -13.102 1.00 93.75 141 PRO A N 1
ATOM 1068 C CA . PRO A 1 141 ? -0.656 -7.011 -13.696 1.00 93.75 141 PRO A CA 1
ATOM 1069 C C . PRO A 1 141 ? -0.473 -5.500 -13.462 1.00 93.75 141 PRO A C 1
ATOM 1071 O O . PRO A 1 141 ? -0.439 -4.713 -14.402 1.00 93.75 141 PRO A O 1
ATOM 1074 N N . ALA A 1 142 ? -0.393 -5.088 -12.196 1.00 94.12 142 ALA A N 1
ATOM 1075 C CA . ALA A 1 142 ? -0.184 -3.705 -11.791 1.00 94.12 142 ALA A CA 1
ATOM 1076 C C . ALA A 1 142 ? 1.285 -3.438 -11.439 1.00 94.12 142 ALA A C 1
ATOM 1078 O O . ALA A 1 142 ? 1.948 -4.295 -10.856 1.00 94.12 142 ALA A O 1
ATOM 1079 N N . LEU A 1 143 ? 1.780 -2.221 -11.692 1.00 92.81 143 LEU A N 1
ATOM 1080 C CA . LEU A 1 143 ? 3.139 -1.821 -11.312 1.00 92.81 143 LEU A CA 1
ATOM 1081 C C . LEU A 1 143 ? 3.138 -0.756 -10.198 1.00 92.81 143 LEU A C 1
ATOM 1083 O O . LEU A 1 143 ? 2.797 0.416 -10.425 1.00 92.81 143 LEU A O 1
ATOM 1087 N N . PRO A 1 144 ? 3.539 -1.112 -8.962 1.00 93.81 144 PRO A N 1
ATOM 1088 C CA . PRO A 1 144 ? 3.775 -0.135 -7.909 1.00 93.81 144 PRO A CA 1
ATOM 1089 C C . PRO A 1 144 ? 5.077 0.631 -8.172 1.00 93.81 144 PRO A C 1
ATOM 1091 O O . PRO A 1 144 ? 6.176 0.138 -7.935 1.00 93.81 144 PRO A O 1
ATOM 1094 N N . VAL A 1 145 ? 4.958 1.874 -8.631 1.00 93.06 145 VAL A N 1
ATOM 1095 C CA . VAL A 1 145 ? 6.089 2.796 -8.778 1.00 93.06 145 VAL A CA 1
ATOM 1096 C C . VAL A 1 145 ? 6.344 3.513 -7.452 1.00 93.06 145 VAL A C 1
ATOM 1098 O O . VAL A 1 145 ? 5.640 4.448 -7.078 1.00 93.06 145 VAL A O 1
ATOM 1101 N N . ASP A 1 146 ? 7.355 3.061 -6.714 1.00 90.56 146 ASP A N 1
ATOM 1102 C CA . ASP A 1 146 ? 7.864 3.766 -5.540 1.00 90.56 146 ASP A CA 1
ATOM 1103 C C . ASP A 1 146 ? 9.007 4.733 -5.909 1.00 90.56 146 ASP A C 1
ATOM 1105 O O . ASP A 1 146 ? 9.350 4.935 -7.077 1.00 90.56 146 ASP A O 1
ATOM 1109 N N . THR A 1 147 ? 9.633 5.343 -4.901 1.00 89.88 147 THR A N 1
ATOM 1110 C CA . THR A 1 147 ? 10.744 6.281 -5.130 1.00 89.88 147 THR A CA 1
ATOM 1111 C C . THR A 1 147 ? 11.965 5.629 -5.786 1.00 89.88 147 THR A C 1
ATOM 1113 O O . THR A 1 147 ? 12.735 6.314 -6.462 1.00 89.88 147 THR A O 1
ATOM 1116 N N . HIS A 1 148 ? 12.179 4.329 -5.581 1.00 91.75 148 HIS A N 1
ATOM 1117 C CA . HIS A 1 148 ? 13.323 3.594 -6.105 1.00 91.75 148 HIS A CA 1
ATOM 1118 C C . HIS A 1 148 ? 13.080 3.190 -7.556 1.00 91.75 148 HIS A C 1
ATOM 1120 O O . HIS A 1 148 ? 13.903 3.526 -8.409 1.00 91.75 148 HIS A O 1
ATOM 1126 N N . VAL A 1 149 ? 11.922 2.595 -7.852 1.00 93.25 149 VAL A N 1
ATOM 1127 C CA . VAL A 1 149 ? 11.467 2.287 -9.213 1.00 93.25 149 VAL A CA 1
ATOM 1128 C C . VAL A 1 149 ? 11.443 3.559 -10.051 1.00 93.25 149 VAL A C 1
ATOM 1130 O O . VAL A 1 149 ? 12.019 3.580 -11.138 1.00 93.25 149 VAL A O 1
ATOM 1133 N N . PHE A 1 150 ? 10.876 4.654 -9.535 1.00 93.88 150 PHE A N 1
ATOM 1134 C CA . PHE A 1 150 ? 10.851 5.942 -10.231 1.00 93.88 150 PHE A CA 1
ATOM 1135 C C . PHE A 1 150 ? 12.260 6.454 -10.557 1.00 93.88 150 PHE A C 1
ATOM 1137 O O . PHE A 1 150 ? 12.555 6.828 -11.695 1.00 93.88 150 PHE A O 1
ATOM 1144 N N . ARG A 1 151 ? 13.162 6.446 -9.567 1.00 94.31 151 ARG A N 1
ATOM 1145 C CA . ARG A 1 151 ? 14.539 6.933 -9.726 1.00 94.31 151 ARG A CA 1
ATOM 1146 C C . ARG A 1 151 ? 15.335 6.093 -10.722 1.00 94.31 151 ARG A C 1
ATOM 1148 O O . ARG A 1 151 ? 16.028 6.664 -11.562 1.00 94.31 151 ARG A O 1
ATOM 1155 N N . VAL A 1 152 ? 15.253 4.767 -10.629 1.00 94.31 152 VAL A N 1
ATOM 1156 C CA . VAL A 1 152 ? 15.949 3.844 -11.539 1.00 94.31 152 VAL A CA 1
ATOM 1157 C C . VAL A 1 152 ? 15.394 3.983 -12.953 1.00 94.31 152 VAL A C 1
ATOM 1159 O O . VAL A 1 152 ? 16.168 4.175 -13.886 1.00 94.31 152 VAL A O 1
ATOM 1162 N N . SER A 1 153 ? 14.069 4.021 -13.106 1.00 94.19 153 SER A N 1
ATOM 1163 C CA . SER A 1 153 ? 13.416 4.183 -14.409 1.00 94.19 153 SER A CA 1
ATOM 1164 C C . SER A 1 153 ? 13.820 5.481 -15.108 1.00 94.19 153 SER A C 1
ATOM 1166 O O . SER A 1 153 ? 14.085 5.478 -16.308 1.00 94.19 153 SER A O 1
ATOM 1168 N N . ARG A 1 154 ? 13.946 6.590 -14.366 1.00 93.50 154 ARG A N 1
ATOM 1169 C CA . ARG A 1 154 ? 14.473 7.853 -14.912 1.00 93.50 154 ARG A CA 1
ATOM 1170 C C . ARG A 1 154 ? 15.941 7.753 -15.311 1.00 93.50 154 ARG A C 1
ATOM 1172 O O . ARG A 1 154 ? 16.305 8.223 -16.382 1.00 93.50 154 ARG A O 1
ATOM 1179 N N . ARG A 1 155 ? 16.788 7.158 -14.467 1.00 94.06 155 ARG A N 1
ATOM 1180 C CA . ARG A 1 155 ? 18.233 7.027 -14.738 1.00 94.06 155 ARG A CA 1
ATOM 1181 C C . ARG A 1 155 ? 18.527 6.137 -15.943 1.00 94.06 155 ARG A C 1
ATOM 1183 O O . ARG A 1 155 ? 19.457 6.426 -16.682 1.00 94.06 155 ARG A O 1
ATOM 1190 N N . LEU A 1 156 ? 17.725 5.096 -16.146 1.00 92.75 156 LEU A N 1
ATOM 1191 C CA . LEU A 1 156 ? 17.833 4.196 -17.293 1.00 92.75 156 LEU A CA 1
ATOM 1192 C C . LEU A 1 156 ? 17.150 4.749 -18.554 1.00 92.75 156 LEU A C 1
ATOM 1194 O O . LEU A 1 156 ? 17.245 4.136 -19.609 1.00 92.75 156 LEU A O 1
ATOM 1198 N N . GLY A 1 157 ? 16.457 5.891 -18.477 1.00 91.75 157 GLY A N 1
ATOM 1199 C CA . GLY A 1 157 ? 15.753 6.472 -19.625 1.00 91.75 157 GLY A CA 1
ATOM 1200 C C . GLY A 1 157 ? 14.491 5.705 -20.042 1.00 91.75 157 GLY A C 1
ATOM 1201 O O . GLY A 1 157 ? 14.072 5.796 -21.197 1.00 91.75 157 GLY A O 1
ATOM 1202 N N . LEU A 1 158 ? 13.880 4.948 -19.122 1.00 91.94 158 LEU A N 1
ATOM 1203 C CA . LEU A 1 158 ? 12.564 4.326 -19.326 1.00 91.94 158 LEU A CA 1
ATOM 1204 C C . LEU A 1 158 ? 11.443 5.372 -19.317 1.00 91.94 158 LEU A C 1
ATOM 1206 O O . LEU A 1 158 ? 10.467 5.249 -20.049 1.00 91.94 158 LEU A O 1
ATOM 1210 N N . ILE A 1 159 ? 11.611 6.428 -18.521 1.00 93.31 159 ILE A N 1
ATOM 1211 C CA . ILE A 1 159 ? 10.716 7.587 -18.466 1.00 93.31 159 ILE A CA 1
ATOM 1212 C C . ILE A 1 159 ? 11.515 8.887 -18.555 1.00 93.31 159 ILE A C 1
ATOM 1214 O O . ILE A 1 159 ? 12.671 8.950 -18.133 1.00 93.31 159 ILE A O 1
ATOM 1218 N N . ASP A 1 160 ? 10.886 9.936 -19.090 1.00 91.31 160 ASP A N 1
ATOM 1219 C CA . ASP A 1 160 ? 11.518 11.248 -19.243 1.00 91.31 160 ASP A CA 1
ATOM 1220 C C . ASP A 1 160 ? 11.814 11.886 -17.877 1.00 91.31 160 ASP A C 1
ATOM 1222 O O . ASP A 1 160 ? 11.047 11.736 -16.922 1.00 91.31 160 ASP A O 1
ATOM 1226 N N . SER A 1 161 ? 12.894 12.663 -17.805 1.00 88.38 161 SER A N 1
ATOM 1227 C CA . SER A 1 161 ? 13.277 13.454 -16.631 1.00 88.38 161 SER A CA 1
ATOM 1228 C C . SER A 1 161 ? 12.190 14.415 -16.111 1.00 88.38 161 SER A C 1
ATOM 1230 O O . SER A 1 161 ? 12.202 14.790 -14.942 1.00 88.38 161 SER A O 1
ATOM 1232 N N . ARG A 1 162 ? 11.231 14.817 -16.943 1.00 90.19 162 ARG A N 1
ATOM 1233 C CA . ARG A 1 162 ? 10.118 15.701 -16.577 1.00 90.19 162 ARG A CA 1
ATOM 1234 C C . ARG A 1 162 ? 8.853 14.939 -16.180 1.00 90.19 162 ARG A C 1
ATOM 1236 O O . ARG A 1 162 ? 7.886 15.568 -15.766 1.00 90.19 162 ARG A O 1
ATOM 1243 N N . THR A 1 163 ? 8.849 13.609 -16.295 1.00 90.94 163 THR A N 1
ATOM 1244 C CA . THR A 1 163 ? 7.705 12.761 -15.923 1.00 90.94 163 THR A CA 1
ATOM 1245 C C . THR A 1 163 ? 7.452 12.870 -14.420 1.00 90.94 163 THR A C 1
ATOM 1247 O O . THR A 1 163 ? 8.370 12.646 -13.625 1.00 90.94 163 THR A O 1
ATOM 1250 N N . SER A 1 164 ? 6.219 13.202 -14.026 1.00 90.00 164 SER A N 1
ATOM 1251 C CA . SER A 1 164 ? 5.817 13.191 -12.612 1.00 90.00 164 SER A CA 1
ATOM 1252 C C . SER A 1 164 ? 5.674 11.758 -12.085 1.00 90.00 164 SER A C 1
ATOM 1254 O O . SER A 1 164 ? 5.616 10.800 -12.859 1.00 90.00 164 SER A O 1
ATOM 1256 N N . VAL A 1 165 ? 5.595 11.586 -10.765 1.00 85.25 165 VAL A N 1
ATOM 1257 C CA . VAL A 1 165 ? 5.392 10.256 -10.162 1.00 85.25 165 VAL A CA 1
ATOM 1258 C C . VAL A 1 165 ? 4.032 9.678 -10.565 1.00 85.25 165 VAL A C 1
ATOM 1260 O O . VAL A 1 165 ? 3.946 8.504 -10.919 1.00 85.25 165 VAL A O 1
ATOM 1263 N N . GLU A 1 166 ? 2.981 10.499 -10.611 1.00 83.50 166 GLU A N 1
ATOM 1264 C CA . GLU A 1 166 ? 1.650 10.073 -11.061 1.00 83.50 166 GLU A CA 1
ATOM 1265 C C . GLU A 1 166 ? 1.674 9.591 -12.516 1.00 83.50 166 GLU A C 1
ATOM 1267 O O . GLU A 1 166 ? 1.081 8.566 -12.848 1.00 83.50 166 GLU A O 1
ATOM 1272 N N . GLN A 1 167 ? 2.397 10.301 -13.386 1.00 88.06 167 GLN A N 1
ATOM 1273 C CA . GLN A 1 167 ? 2.547 9.917 -14.789 1.00 88.06 167 GLN A CA 1
ATOM 1274 C C . GLN A 1 167 ? 3.399 8.657 -14.961 1.00 88.06 167 GLN A C 1
ATOM 1276 O O . GLN A 1 167 ? 3.188 7.913 -15.917 1.00 88.06 167 GLN A O 1
ATOM 1281 N N . ALA A 1 168 ? 4.356 8.413 -14.062 1.00 90.44 168 ALA A N 1
ATOM 1282 C CA . ALA A 1 168 ? 5.238 7.256 -14.138 1.00 90.44 168 ALA A CA 1
ATOM 1283 C C . ALA A 1 168 ? 4.472 5.939 -13.988 1.00 90.44 168 ALA A C 1
ATOM 1285 O O . ALA A 1 168 ? 4.752 5.015 -14.743 1.00 90.44 168 ALA A O 1
ATOM 1286 N N . HIS A 1 169 ? 3.471 5.875 -13.100 1.00 86.50 169 HIS A N 1
ATOM 1287 C CA . HIS A 1 169 ? 2.606 4.694 -12.981 1.00 86.50 169 HIS A CA 1
ATOM 1288 C C . HIS A 1 169 ? 1.958 4.326 -14.318 1.00 86.50 169 HIS A C 1
ATOM 1290 O O . HIS A 1 169 ? 2.060 3.188 -14.743 1.00 86.50 169 HIS A O 1
ATOM 1296 N N . LYS A 1 170 ? 1.373 5.304 -15.020 1.00 85.81 170 LYS A N 1
ATOM 1297 C CA . LYS A 1 170 ? 0.697 5.076 -16.307 1.00 85.81 170 LYS A CA 1
ATOM 1298 C C . LYS A 1 170 ? 1.653 4.771 -17.469 1.00 85.81 170 LYS A C 1
ATOM 1300 O O . LYS A 1 170 ? 1.222 4.269 -18.495 1.00 85.81 170 LYS A O 1
ATOM 1305 N N . ARG A 1 171 ? 2.920 5.182 -17.373 1.00 87.38 171 ARG A N 1
ATOM 1306 C CA . ARG A 1 171 ? 3.905 5.016 -18.458 1.00 87.38 171 ARG A CA 1
ATOM 1307 C C . ARG A 1 171 ? 4.722 3.735 -18.351 1.00 87.38 171 ARG A C 1
ATOM 1309 O O . ARG A 1 171 ? 5.303 3.333 -19.354 1.00 87.38 171 ARG A O 1
ATOM 1316 N N . LEU A 1 172 ? 4.869 3.202 -17.141 1.00 87.06 172 LEU A N 1
ATOM 1317 C CA . LEU A 1 172 ? 5.675 2.013 -16.869 1.00 87.06 172 LEU A CA 1
ATOM 1318 C C . LEU A 1 172 ? 4.837 0.733 -16.790 1.00 87.06 172 LEU A C 1
ATOM 1320 O O . LEU A 1 172 ? 5.399 -0.346 -16.953 1.00 87.06 172 LEU A O 1
ATOM 1324 N N . GLU A 1 173 ? 3.542 0.867 -16.509 1.00 81.00 173 GLU A N 1
ATOM 1325 C CA . GLU A 1 173 ? 2.542 -0.199 -16.616 1.00 81.00 173 GLU A CA 1
ATOM 1326 C C . GLU A 1 173 ? 2.037 -0.321 -18.059 1.00 81.00 173 GLU A C 1
ATOM 1328 O O . GLU A 1 173 ? 1.943 -1.469 -18.542 1.00 81.00 173 GLU A O 1
#

Nearest PDB structures (foldseek):
  8a5f-assembly1_A  TM=8.794E-01  e=7.893E-10  Deinococcus radiodurans R1 = ATCC 13939 = DSM 20539
  4unf-assembly1_A  TM=8.754E-01  e=5.548E-09  Deinococcus radiodurans R1 = ATCC 13939 = DSM 20539
  8a5c-assembly1_A  TM=8.943E-01  e=1.046E-08  Deinococcus radiodurans R1 = ATCC 13939 = DSM 20539
  7yho-assembly1_A  TM=8.712E-01  e=1.183E-06  Homo sapiens
  7yhp-assembly1_A  TM=7.984E-01  e=3.293E-06  Homo sapiens

pLDDT: mean 94.52, std 4.4, range [70.69, 98.69]

Solvent-accessible surface area (backbone atoms only — not comparable to full-atom values): 9488 Å² total; per-residue (Å²): 119,57,71,71,55,52,54,52,52,52,52,51,49,32,72,75,73,47,79,76,92,80,73,52,73,70,42,38,61,59,46,48,52,44,52,58,38,36,55,92,39,52,71,72,29,14,50,53,12,46,54,38,36,44,73,74,29,84,43,72,66,48,53,60,69,48,55,54,67,59,48,15,62,41,24,47,70,16,53,66,23,72,64,49,22,49,38,50,46,51,31,46,49,50,42,28,73,78,63,77,41,91,75,57,73,72,42,60,79,42,58,71,67,58,35,39,54,57,42,44,71,37,64,91,31,46,73,42,50,28,18,42,25,35,23,53,20,50,64,40,98,46,54,54,56,48,78,62,54,48,51,50,34,39,74,74,51,73,40,61,89,84,59,49,73,78,53,43,39,74,72,75,90

Radius of gyration: 17.39 Å; Cα contacts (8 Å, |Δi|>4): 201; chains: 1; bounding box: 44×32×48 Å

Mean predicted aligned error: 3.7 Å

Sequence (173 aa):
MGKAGIEIILAALIGEYGGRDWQPDDDPLSTLIQTILSQNTSDTNSRRAFESLMATFPAWDDVANAEVGQIAASIRSGGLGDIKSGRIKQTLGEIQRRRGRLELNFLKALPLDEAREWLKQLPGVGAKTASCVLLFSLGQPALPVDTHVFRVSRRLGLIDSRTSVEQAHKRLE

Secondary structure (DSSP, 8-state):
--HHHHHHHHHHHHHHH--------S-HHHHHHHHHHTTTS-HHHHHHHHHHHHHH-SSHHHHHHS-HHHHHHHTGGGS-HHHHHHHHHHHHHHHHHHHSSS--GGGGGS-HHHHHHHHHTSTT--HHHHHHHHHHTT--------HHHHHHHHHTTSS-TT--HHHHHHHH-